Protein AF-A0A183SUT6-F1 (afdb_monomer_lite)

InterPro domains:
  IPR000477 Reverse transcriptase domain [PF00078] (2-104)
  IPR000477 Reverse transcriptase domain [PS50878] (1-109)
  IPR043128 Reverse transcriptase/Diguanylate cyclase domain [G3DSA:3.30.70.270] (2-106)
  IPR043502 DNA/RNA polymerase superfamily [SSF56672] (2-106)

Radius of gyration: 16.2 Å; chains: 1; bounding box: 36×35×52 Å

Secondary structure (DSSP, 8-state):
-EEE-SHHHHHHH-GGGGGTT----SS------TTSSTTTTHHHHHHHHHHHHHTTSTTEEEETTEEEE--SSHHHHHHHHHHHHHHHHHTT--EETTT---SPPP---

Organism: Schistocephalus solidus (NCBI:txid70667)

Structure (mmCIF, N/CA/C/O backbone):
data_AF-A0A183SUT6-F1
#
_entry.id   AF-A0A183SUT6-F1
#
loop_
_atom_site.group_PDB
_atom_site.id
_atom_site.type_symbol
_atom_site.label_atom_id
_atom_site.label_alt_id
_atom_site.label_comp_id
_atom_site.label_asym_id
_atom_site.label_entity_id
_atom_site.label_seq_id
_atom_site.pdbx_PDB_ins_code
_atom_site.Cartn_x
_atom_site.Cartn_y
_atom_site.Cartn_z
_atom_site.occupancy
_atom_site.B_iso_or_equiv
_atom_site.auth_seq_id
_atom_site.auth_comp_id
_atom_site.auth_asym_id
_atom_site.auth_atom_id
_atom_site.pdbx_PDB_model_num
ATOM 1 N N . MET A 1 1 ? 1.003 -4.028 7.107 1.00 85.62 1 MET A N 1
ATOM 2 C CA . MET A 1 1 ? 2.175 -3.871 6.239 1.00 85.62 1 MET A CA 1
ATOM 3 C C . MET A 1 1 ? 2.037 -4.882 5.126 1.00 85.62 1 MET A C 1
ATOM 5 O O . MET A 1 1 ? 1.832 -6.050 5.418 1.00 85.62 1 MET A O 1
ATOM 9 N N . ILE A 1 2 ? 2.033 -4.424 3.886 1.00 89.69 2 ILE A N 1
ATOM 10 C CA . ILE A 1 2 ? 1.885 -5.267 2.701 1.00 89.69 2 ILE A CA 1
ATOM 11 C C . ILE A 1 2 ? 3.231 -5.251 1.994 1.00 89.69 2 ILE A C 1
ATOM 13 O O . ILE A 1 2 ? 3.748 -4.170 1.735 1.00 89.69 2 ILE A O 1
ATOM 17 N N . ASP A 1 3 ? 3.775 -6.422 1.708 1.00 90.19 3 ASP A N 1
ATOM 18 C CA . ASP A 1 3 ? 5.017 -6.597 0.955 1.00 90.19 3 ASP A CA 1
ATOM 19 C C . ASP A 1 3 ? 4.663 -6.945 -0.494 1.00 90.19 3 ASP A C 1
ATOM 21 O O . ASP A 1 3 ? 3.810 -7.802 -0.747 1.00 90.19 3 ASP A O 1
ATOM 25 N N . ILE A 1 4 ? 5.259 -6.246 -1.455 1.00 85.44 4 ILE A N 1
ATOM 26 C CA . ILE A 1 4 ? 5.028 -6.456 -2.882 1.00 85.44 4 ILE A CA 1
ATOM 27 C C . ILE A 1 4 ? 6.080 -7.429 -3.426 1.00 85.44 4 ILE A C 1
ATOM 29 O O . ILE A 1 4 ? 7.278 -7.167 -3.404 1.00 85.44 4 ILE A O 1
ATOM 33 N N . SER A 1 5 ? 5.628 -8.550 -3.993 1.00 78.19 5 SER A N 1
ATOM 34 C CA . SER A 1 5 ? 6.510 -9.581 -4.554 1.00 78.19 5 SER A CA 1
ATOM 35 C C . SER A 1 5 ? 7.227 -9.091 -5.808 1.00 78.19 5 SER A C 1
ATOM 37 O O . SER A 1 5 ? 6.572 -8.899 -6.830 1.00 78.19 5 SER A O 1
ATOM 39 N N . GLU A 1 6 ? 8.557 -8.945 -5.735 1.00 64.25 6 GLU A N 1
ATOM 40 C CA . GLU A 1 6 ? 9.518 -8.807 -6.853 1.00 64.25 6 GLU A CA 1
ATOM 41 C C . GLU A 1 6 ? 9.039 -7.957 -8.055 1.00 64.25 6 GLU A C 1
ATOM 43 O O . GLU A 1 6 ? 9.415 -8.184 -9.208 1.00 64.25 6 GLU A O 1
ATOM 48 N N . ALA A 1 7 ? 8.198 -6.948 -7.813 1.00 55.34 7 ALA A N 1
ATOM 49 C CA . ALA A 1 7 ? 7.594 -6.150 -8.878 1.00 55.34 7 ALA A CA 1
ATOM 50 C C . ALA A 1 7 ? 8.635 -5.257 -9.566 1.00 55.34 7 ALA A C 1
ATOM 52 O O . ALA A 1 7 ? 8.568 -5.031 -10.773 1.00 55.34 7 ALA A O 1
ATOM 53 N N . TYR A 1 8 ? 9.642 -4.823 -8.806 1.00 54.88 8 TYR A N 1
ATOM 54 C CA . TYR A 1 8 ? 10.773 -4.038 -9.285 1.00 54.88 8 TYR A CA 1
ATOM 55 C C . TYR A 1 8 ? 11.578 -4.751 -10.384 1.00 54.88 8 TYR A C 1
ATOM 57 O O . TYR A 1 8 ? 11.910 -4.125 -11.387 1.00 54.88 8 TYR A O 1
ATOM 65 N N . LEU A 1 9 ? 11.849 -6.060 -10.253 1.00 53.81 9 LEU A N 1
ATOM 66 C CA . LEU A 1 9 ? 12.570 -6.815 -11.289 1.00 53.81 9 LEU A CA 1
ATOM 67 C C . LEU A 1 9 ? 11.744 -6.934 -12.574 1.00 53.81 9 LEU A C 1
ATOM 69 O O . LEU A 1 9 ? 12.275 -6.755 -13.665 1.00 53.81 9 LEU A O 1
ATOM 73 N N . ASN A 1 10 ? 10.439 -7.176 -12.449 1.00 49.41 10 ASN A N 1
ATOM 74 C CA . ASN A 1 10 ? 9.561 -7.339 -13.607 1.00 49.41 10 ASN A CA 1
ATOM 75 C C . ASN A 1 10 ? 9.322 -6.020 -14.365 1.00 49.41 10 ASN A C 1
ATOM 77 O O . ASN A 1 10 ? 9.283 -6.030 -15.592 1.00 49.41 10 ASN A O 1
ATOM 81 N N . LEU A 1 11 ? 9.216 -4.883 -13.664 1.00 53.72 11 LEU A N 1
ATOM 82 C CA . LEU A 1 11 ? 9.111 -3.552 -14.285 1.00 53.72 11 LEU A CA 1
ATOM 83 C C . LEU A 1 11 ? 10.395 -3.123 -15.009 1.00 53.72 11 LEU A C 1
ATOM 85 O O . LEU A 1 11 ? 10.324 -2.348 -15.957 1.00 53.72 11 LEU A O 1
ATOM 89 N N . LEU A 1 12 ? 1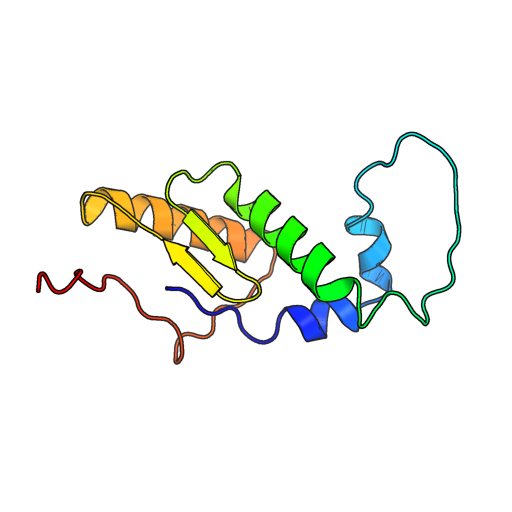1.558 -3.610 -14.567 1.00 48.44 12 LEU A N 1
ATOM 90 C CA . LEU A 1 12 ? 12.850 -3.284 -15.174 1.00 48.44 12 LEU A CA 1
ATOM 91 C C . LEU A 1 12 ? 13.220 -4.144 -16.373 1.00 48.44 12 LEU A C 1
ATOM 93 O O . LEU A 1 12 ? 13.944 -3.674 -17.245 1.00 48.44 12 LEU A O 1
ATOM 97 N N . ILE A 1 13 ? 12.763 -5.396 -16.396 1.00 48.28 13 ILE A N 1
ATOM 98 C CA . ILE A 1 13 ? 13.018 -6.320 -17.506 1.00 48.28 13 ILE A CA 1
ATOM 99 C C . ILE A 1 13 ? 12.114 -5.989 -18.701 1.00 48.28 13 ILE A C 1
ATOM 101 O O . ILE A 1 13 ? 12.502 -6.193 -19.849 1.00 48.28 13 ILE A O 1
ATOM 105 N N . ASP A 1 14 ? 10.924 -5.444 -18.448 1.00 48.31 14 ASP A N 1
ATOM 106 C CA . ASP A 1 14 ? 9.970 -5.062 -19.485 1.00 48.31 14 ASP A CA 1
ATOM 107 C C . ASP A 1 14 ? 10.291 -3.648 -20.016 1.00 48.31 14 ASP A C 1
ATOM 109 O O . ASP A 1 14 ? 9.546 -2.691 -19.798 1.00 48.31 14 ASP A O 1
ATOM 113 N N . GLU A 1 15 ? 11.432 -3.506 -20.710 1.00 48.41 15 GLU A N 1
ATOM 114 C CA . GLU A 1 15 ? 11.860 -2.259 -21.383 1.00 48.41 15 GLU A CA 1
ATOM 115 C C . GLU A 1 15 ? 10.753 -1.687 -22.295 1.00 48.41 15 GLU A C 1
ATOM 117 O O . GLU A 1 15 ? 10.650 -0.475 -22.475 1.00 48.41 15 GLU A O 1
ATOM 122 N N . ALA A 1 16 ? 9.850 -2.537 -22.794 1.00 47.06 16 ALA A N 1
ATOM 123 C CA . ALA A 1 16 ? 8.705 -2.145 -23.612 1.00 47.06 16 ALA A CA 1
ATOM 124 C C . ALA A 1 16 ? 7.607 -1.389 -22.835 1.00 47.06 16 ALA A C 1
ATOM 126 O O . ALA A 1 16 ? 6.866 -0.605 -23.428 1.00 47.06 16 ALA A O 1
ATOM 127 N N . LYS A 1 17 ? 7.497 -1.561 -21.509 1.00 46.84 17 LYS A N 1
ATOM 128 C CA . LYS A 1 17 ? 6.518 -0.832 -20.677 1.00 46.84 17 LYS A CA 1
ATOM 129 C C . LYS A 1 17 ? 6.984 0.562 -20.254 1.00 46.84 17 LYS A C 1
ATOM 131 O O . LYS A 1 17 ? 6.180 1.312 -19.695 1.00 46.84 17 LYS A O 1
ATOM 136 N N . GLN A 1 18 ? 8.227 0.953 -20.570 1.00 50.25 18 GLN A N 1
ATOM 137 C CA . GLN A 1 18 ? 8.707 2.326 -20.359 1.00 50.25 18 GLN A CA 1
ATOM 138 C C . GLN A 1 18 ? 7.823 3.368 -21.060 1.00 50.25 18 GLN A C 1
ATOM 140 O O . GLN A 1 18 ? 7.624 4.450 -20.509 1.00 50.25 18 GLN A O 1
ATOM 145 N N . GLU A 1 19 ? 7.231 3.044 -22.217 1.00 46.06 19 GLU A N 1
ATOM 146 C CA . GLU A 1 19 ? 6.336 3.967 -22.929 1.00 46.06 19 GLU A CA 1
ATOM 147 C C . GLU A 1 19 ? 5.073 4.301 -22.121 1.00 46.06 19 GLU A C 1
ATOM 149 O O . GLU A 1 19 ? 4.660 5.460 -22.087 1.00 46.06 19 GLU A O 1
ATOM 154 N N . MET A 1 20 ? 4.503 3.336 -21.392 1.00 43.12 20 MET A N 1
ATOM 155 C CA . MET A 1 20 ? 3.264 3.532 -20.627 1.00 43.12 20 MET A CA 1
ATOM 156 C C . MET A 1 20 ? 3.484 4.322 -19.325 1.00 43.12 20 MET A C 1
ATOM 158 O O . MET A 1 20 ? 2.565 4.970 -18.828 1.00 43.12 20 MET A O 1
ATOM 162 N N . LEU A 1 21 ? 4.717 4.325 -18.804 1.00 44.25 21 LEU A N 1
ATOM 163 C CA . LEU A 1 21 ? 5.143 5.125 -17.649 1.00 44.25 21 LEU A CA 1
ATOM 164 C C . LEU A 1 21 ? 5.687 6.508 -18.045 1.00 44.25 21 LEU A C 1
ATOM 166 O O . LEU A 1 21 ? 6.221 7.234 -17.201 1.00 44.25 21 LEU A O 1
ATOM 170 N N . THR A 1 22 ? 5.526 6.910 -19.310 1.00 40.75 22 THR A N 1
ATOM 171 C CA . THR A 1 22 ? 5.868 8.257 -19.781 1.00 40.75 22 THR A CA 1
ATOM 172 C C . THR A 1 22 ? 4.846 9.261 -19.250 1.00 40.75 22 THR A C 1
ATOM 174 O O . THR A 1 22 ? 3.934 9.709 -19.942 1.00 40.75 22 THR A O 1
ATOM 177 N N . ILE A 1 23 ? 4.994 9.640 -17.983 1.00 40.09 23 ILE A N 1
ATOM 178 C CA . ILE A 1 23 ? 4.287 10.780 -17.410 1.00 40.09 23 ILE A CA 1
ATOM 179 C C . ILE A 1 23 ? 4.792 12.023 -18.153 1.00 40.09 23 ILE A C 1
ATOM 181 O O . ILE A 1 23 ? 5.977 12.355 -18.092 1.00 40.09 23 ILE A O 1
ATOM 185 N N . ASN A 1 24 ? 3.883 12.670 -18.890 1.00 34.25 24 ASN A N 1
ATOM 186 C CA . ASN A 1 24 ? 4.069 13.896 -19.670 1.00 34.25 24 ASN A CA 1
ATOM 187 C C . ASN A 1 24 ? 5.087 14.869 -19.047 1.00 34.25 24 ASN A C 1
ATOM 189 O O . ASN A 1 24 ? 4.748 15.701 -18.204 1.00 34.25 24 ASN A O 1
ATOM 193 N N . LYS A 1 25 ? 6.335 14.847 -19.528 1.00 38.69 25 LYS A N 1
ATOM 194 C CA . LYS A 1 25 ? 7.226 15.999 -19.389 1.00 38.69 25 LYS A CA 1
ATOM 195 C C . LYS A 1 25 ? 6.918 16.963 -20.526 1.00 38.69 25 LYS A C 1
ATOM 197 O O . LYS A 1 25 ? 7.394 16.804 -21.647 1.00 38.69 25 LYS A O 1
ATOM 202 N N . HIS A 1 26 ? 6.146 18.005 -20.226 1.00 38.06 26 HIS A N 1
ATOM 203 C CA . HIS A 1 26 ? 6.081 19.201 -21.060 1.00 38.06 26 HIS A CA 1
ATOM 204 C C . HIS A 1 26 ? 7.444 19.907 -21.057 1.00 38.06 26 HIS A C 1
ATOM 206 O O . HIS A 1 26 ? 7.649 20.839 -20.283 1.00 38.06 26 HIS A O 1
ATOM 212 N N . ARG A 1 27 ? 8.377 19.428 -21.892 1.00 39.34 27 ARG A N 1
ATOM 213 C CA . ARG A 1 27 ? 9.449 20.164 -22.596 1.00 39.34 27 ARG A CA 1
ATOM 214 C C . ARG A 1 27 ? 10.577 19.210 -23.001 1.00 39.34 27 ARG A C 1
ATOM 216 O O . ARG A 1 27 ? 11.441 18.889 -22.195 1.00 39.34 27 ARG A O 1
ATOM 223 N N . GLY A 1 28 ? 10.600 18.889 -24.293 1.00 32.19 28 GLY A N 1
ATOM 224 C CA . GLY A 1 28 ? 11.796 18.453 -25.015 1.00 32.19 28 GLY A CA 1
ATOM 225 C C . GLY A 1 28 ? 11.996 16.942 -25.061 1.00 32.19 28 GLY A C 1
ATOM 226 O O . GLY A 1 28 ? 12.276 16.317 -24.043 1.00 32.19 28 GLY A O 1
ATOM 227 N N . LEU A 1 29 ? 11.894 16.375 -26.268 1.00 41.25 29 LEU A N 1
ATOM 228 C CA . LEU A 1 29 ? 12.338 15.016 -26.564 1.00 41.25 29 LEU A CA 1
ATOM 229 C C . LEU A 1 29 ? 13.816 14.871 -26.183 1.00 41.25 29 LEU A C 1
ATOM 231 O O . LEU A 1 29 ? 14.675 15.513 -26.783 1.00 41.25 29 LEU A O 1
ATOM 235 N N . PHE A 1 30 ? 14.109 13.995 -25.230 1.00 35.75 30 PHE A N 1
ATOM 236 C CA . PHE A 1 30 ? 15.459 13.503 -24.994 1.00 35.75 30 PHE A CA 1
ATOM 237 C C . PHE A 1 30 ? 15.418 11.977 -24.996 1.00 35.75 30 PHE A C 1
ATOM 239 O O . PHE A 1 30 ? 15.073 11.347 -23.999 1.00 35.75 30 PHE A O 1
ATOM 246 N N . ASN A 1 31 ? 15.772 11.395 -26.143 1.00 35.44 31 ASN A N 1
ATOM 247 C CA . ASN A 1 31 ? 16.072 9.974 -26.269 1.00 35.44 31 ASN A CA 1
ATOM 248 C C . ASN A 1 31 ? 17.377 9.691 -25.515 1.00 35.44 31 ASN A C 1
ATOM 250 O O . ASN A 1 31 ? 18.462 9.857 -26.070 1.00 35.44 31 ASN A O 1
ATOM 254 N N . TYR A 1 32 ? 17.275 9.278 -24.252 1.00 38.06 32 TYR A N 1
ATOM 255 C CA . TYR A 1 32 ? 18.387 8.670 -23.529 1.00 38.06 32 TYR A CA 1
ATOM 256 C C . TYR A 1 32 ? 18.240 7.148 -23.542 1.00 38.06 32 TYR A C 1
ATOM 258 O O . TYR A 1 32 ? 17.422 6.545 -22.856 1.00 38.06 32 TYR A O 1
ATOM 266 N N . THR A 1 33 ? 19.084 6.557 -24.374 1.00 36.19 33 THR A N 1
ATOM 267 C CA . THR A 1 33 ? 19.648 5.206 -24.353 1.00 36.19 33 THR A CA 1
ATOM 268 C C . THR A 1 33 ? 19.797 4.594 -22.943 1.00 36.19 33 THR A C 1
ATOM 270 O O . THR A 1 33 ? 20.840 4.694 -22.306 1.00 36.19 33 THR A O 1
ATOM 273 N N . HIS A 1 34 ? 18.720 3.978 -22.454 1.00 42.06 34 HIS A N 1
ATOM 274 C CA . HIS A 1 34 ? 18.541 2.641 -21.849 1.00 42.06 34 HIS A CA 1
ATOM 275 C C . HIS A 1 34 ? 19.586 2.010 -20.894 1.00 42.06 34 HIS A C 1
ATOM 277 O O . HIS A 1 34 ? 19.183 1.226 -20.045 1.00 42.06 34 HIS A O 1
ATOM 283 N N . LEU A 1 35 ? 20.887 2.324 -20.907 1.00 34.09 35 LEU A N 1
ATOM 284 C CA . LEU A 1 35 ? 21.870 1.457 -20.223 1.00 34.09 35 LEU A CA 1
ATOM 285 C C . LEU A 1 35 ? 22.314 1.902 -18.814 1.00 34.09 35 LEU A C 1
ATOM 287 O O . LEU A 1 35 ? 22.888 1.103 -18.085 1.00 34.09 35 LEU A O 1
ATOM 291 N N . ASN A 1 36 ? 22.037 3.137 -18.375 1.00 37.50 36 ASN A N 1
ATOM 292 C CA . ASN A 1 36 ? 22.500 3.628 -17.057 1.00 37.50 36 ASN A CA 1
ATOM 293 C C . ASN A 1 36 ? 21.404 4.194 -16.137 1.00 37.50 36 ASN A C 1
ATOM 295 O O . ASN A 1 36 ? 21.692 4.543 -14.989 1.00 37.50 36 ASN A O 1
ATOM 299 N N . LEU A 1 37 ? 20.148 4.264 -16.595 1.00 46.84 37 LEU A N 1
ATOM 300 C CA . LEU A 1 37 ? 19.025 4.666 -15.741 1.00 46.84 37 LEU A CA 1
ATOM 301 C C . LEU A 1 37 ? 18.480 3.496 -14.901 1.00 46.84 37 LEU A C 1
ATOM 303 O O . LEU A 1 37 ? 18.055 3.722 -13.768 1.00 46.84 37 LEU A O 1
ATOM 307 N N . CYS A 1 38 ? 18.559 2.252 -15.380 1.00 51.69 38 CYS A N 1
ATOM 308 C CA . CYS A 1 38 ? 17.815 1.131 -14.790 1.00 51.69 38 CYS A CA 1
ATOM 309 C C . CYS A 1 38 ? 18.235 0.696 -13.377 1.00 51.69 38 CYS A C 1
ATOM 311 O O . CYS A 1 38 ?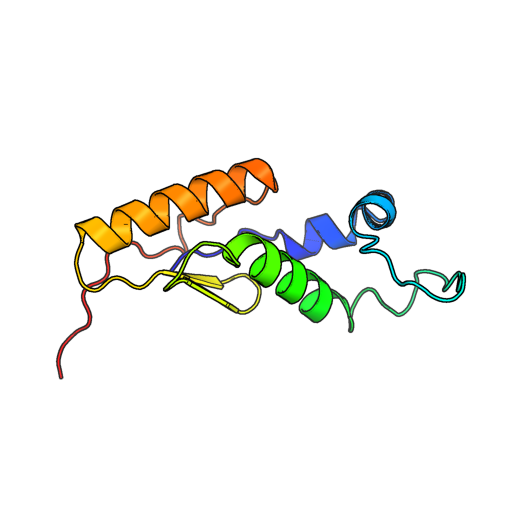 17.426 0.099 -12.690 1.00 51.69 38 CYS A O 1
ATOM 313 N N . VAL A 1 39 ? 19.439 0.998 -12.878 1.00 54.78 39 VAL A N 1
ATOM 314 C CA . VAL A 1 39 ? 19.805 0.583 -11.501 1.00 54.78 39 VAL A CA 1
ATOM 315 C C . VAL A 1 39 ? 19.626 1.714 -10.491 1.00 54.78 39 VAL A C 1
ATOM 317 O O . VAL A 1 39 ? 19.137 1.496 -9.388 1.00 54.78 39 VAL A O 1
ATOM 320 N N . LYS A 1 40 ? 20.001 2.946 -10.858 1.00 55.66 40 LYS A N 1
ATOM 321 C CA . LYS A 1 40 ? 19.957 4.089 -9.930 1.00 55.66 40 LYS A CA 1
ATOM 322 C C . LYS A 1 40 ? 18.606 4.794 -9.895 1.00 55.66 40 LYS A C 1
ATOM 324 O O . LYS A 1 40 ? 18.250 5.338 -8.858 1.00 55.66 40 LYS A O 1
ATOM 329 N N . THR A 1 41 ? 17.873 4.823 -11.009 1.00 61.56 41 THR A N 1
ATOM 330 C CA . THR A 1 41 ? 16.594 5.558 -11.088 1.00 61.56 41 THR A CA 1
ATOM 331 C C . THR A 1 41 ? 15.382 4.672 -10.854 1.00 61.56 41 THR A C 1
ATOM 333 O O . THR A 1 41 ? 14.308 5.175 -10.541 1.00 61.56 41 THR A O 1
ATOM 336 N N . ALA A 1 42 ? 15.554 3.357 -10.934 1.00 70.31 42 ALA A N 1
ATOM 337 C CA . ALA A 1 42 ? 14.461 2.418 -10.781 1.00 70.31 42 ALA A CA 1
ATOM 338 C C . ALA A 1 42 ? 13.780 2.461 -9.403 1.00 70.31 42 ALA A C 1
ATOM 340 O O . ALA A 1 42 ? 12.551 2.445 -9.384 1.00 70.31 42 ALA A O 1
ATOM 341 N N . PRO A 1 43 ? 14.494 2.611 -8.264 1.00 74.31 43 PRO A N 1
ATOM 342 C CA . PRO A 1 43 ? 13.830 2.782 -6.972 1.00 74.31 43 PRO A CA 1
ATOM 343 C C . PRO A 1 43 ? 12.980 4.055 -6.925 1.00 74.31 43 PRO A C 1
ATOM 345 O O . PRO A 1 43 ? 11.873 4.041 -6.402 1.00 74.31 43 PRO A O 1
ATOM 348 N N . SER A 1 44 ? 13.458 5.150 -7.524 1.00 77.62 44 SER A N 1
ATOM 349 C CA . SER A 1 44 ? 12.718 6.416 -7.588 1.00 77.62 44 SER A CA 1
ATOM 350 C C . SER A 1 44 ? 11.477 6.329 -8.476 1.00 77.62 44 SER A C 1
ATOM 352 O O . SER A 1 44 ? 10.432 6.856 -8.107 1.00 77.62 44 SER A O 1
ATOM 354 N N . ILE A 1 45 ? 11.575 5.659 -9.628 1.00 76.75 45 ILE A N 1
ATOM 355 C CA . ILE A 1 45 ? 10.438 5.448 -10.537 1.00 76.75 45 ILE A CA 1
ATOM 356 C C . ILE A 1 45 ? 9.396 4.548 -9.871 1.00 76.75 45 ILE A C 1
ATOM 358 O O . ILE A 1 45 ? 8.205 4.848 -9.915 1.00 76.75 45 ILE A O 1
ATOM 362 N N . PHE A 1 46 ? 9.840 3.476 -9.214 1.00 77.62 46 PHE A N 1
ATOM 363 C CA . PHE A 1 46 ? 8.950 2.583 -8.485 1.00 77.62 46 PHE A CA 1
ATOM 364 C C . PHE A 1 46 ? 8.277 3.299 -7.311 1.00 77.62 46 PHE A C 1
ATOM 366 O O . PHE A 1 46 ? 7.064 3.214 -7.167 1.00 77.62 46 PHE A O 1
ATOM 373 N N . GLN A 1 47 ? 9.020 4.096 -6.539 1.00 85.12 47 GLN A N 1
ATOM 374 C CA . GLN A 1 47 ? 8.436 4.920 -5.482 1.00 85.12 47 GLN A CA 1
ATOM 375 C C . GLN A 1 47 ? 7.380 5.883 -6.039 1.00 85.12 47 GLN A C 1
ATOM 377 O O . GLN A 1 47 ? 6.293 5.975 -5.483 1.00 85.12 47 GLN A O 1
ATOM 382 N N . GLN A 1 48 ? 7.645 6.538 -7.173 1.00 84.31 48 GLN A N 1
ATOM 383 C CA . GLN A 1 48 ? 6.669 7.424 -7.810 1.00 84.31 48 GLN A CA 1
ATOM 384 C C . GLN A 1 48 ? 5.410 6.672 -8.270 1.00 84.31 48 GLN A C 1
ATOM 386 O O . GLN A 1 48 ? 4.303 7.199 -8.145 1.00 84.31 48 GLN A O 1
ATOM 391 N N . LEU A 1 49 ? 5.556 5.447 -8.785 1.00 83.69 49 LEU A N 1
ATOM 392 C CA . LEU A 1 49 ? 4.428 4.581 -9.129 1.00 83.69 49 LEU A CA 1
ATOM 393 C C . LEU A 1 49 ? 3.586 4.260 -7.887 1.00 83.69 49 LEU A C 1
ATOM 395 O O . LEU A 1 49 ? 2.366 4.404 -7.925 1.00 83.69 49 LEU A O 1
ATOM 399 N N . MET A 1 50 ? 4.236 3.883 -6.786 1.00 87.44 50 MET A N 1
ATOM 400 C CA . MET A 1 50 ? 3.576 3.551 -5.524 1.00 87.44 50 MET A CA 1
ATOM 401 C C . MET A 1 50 ? 2.885 4.773 -4.903 1.00 87.44 50 MET A C 1
ATOM 403 O O . MET A 1 50 ? 1.733 4.681 -4.488 1.00 87.44 50 MET A O 1
ATOM 407 N N . ASP A 1 51 ? 3.531 5.940 -4.922 1.00 88.88 51 ASP A N 1
ATOM 408 C CA . ASP A 1 51 ? 2.945 7.203 -4.461 1.00 88.88 51 ASP A CA 1
ATOM 409 C C . ASP A 1 51 ? 1.719 7.584 -5.304 1.00 88.88 51 ASP A C 1
ATOM 411 O O . ASP A 1 51 ? 0.686 7.996 -4.770 1.00 88.88 51 ASP A O 1
ATOM 415 N N . THR A 1 52 ? 1.800 7.396 -6.626 1.00 87.56 52 THR A N 1
ATOM 416 C CA . THR A 1 52 ? 0.678 7.635 -7.549 1.00 87.56 52 THR A CA 1
ATOM 417 C C . THR A 1 52 ? -0.483 6.695 -7.235 1.00 87.56 52 THR A C 1
ATOM 419 O O . THR A 1 52 ? -1.622 7.139 -7.096 1.00 87.56 52 THR A O 1
ATOM 422 N N . MET A 1 53 ? -0.185 5.409 -7.052 1.00 89.38 53 MET A N 1
ATOM 423 C CA . MET A 1 53 ? -1.157 4.375 -6.713 1.00 89.38 53 MET A CA 1
ATOM 424 C C . MET A 1 53 ? -1.862 4.670 -5.378 1.00 89.38 53 MET A C 1
ATOM 426 O O . MET A 1 53 ? -3.064 4.462 -5.250 1.00 89.38 53 MET A O 1
ATOM 430 N N . LEU A 1 54 ? -1.156 5.235 -4.396 1.00 92.88 54 LEU A N 1
ATOM 431 C CA . LEU A 1 54 ? -1.703 5.536 -3.069 1.00 92.88 54 LEU A CA 1
ATOM 432 C C . LEU A 1 54 ? -2.291 6.948 -2.920 1.00 92.88 54 LEU A C 1
ATOM 434 O O . LEU A 1 54 ? -2.878 7.254 -1.882 1.00 92.88 54 LEU A O 1
ATOM 438 N N . THR A 1 55 ? -2.190 7.809 -3.939 1.00 90.56 55 THR A N 1
ATOM 439 C CA . THR A 1 55 ? -2.528 9.247 -3.849 1.00 90.56 55 THR A CA 1
ATOM 440 C C . THR A 1 55 ? -3.944 9.517 -3.312 1.00 90.56 55 THR A C 1
ATOM 442 O O . THR A 1 55 ? -4.155 10.486 -2.584 1.00 90.56 55 THR A O 1
ATOM 445 N N . ASN A 1 56 ? -4.917 8.650 -3.612 1.00 90.69 56 ASN A N 1
ATOM 446 C CA . ASN A 1 56 ? -6.320 8.825 -3.210 1.00 90.69 56 ASN A CA 1
ATOM 447 C C . ASN A 1 56 ? -6.736 7.987 -1.987 1.00 90.69 56 ASN A C 1
ATOM 449 O O . ASN A 1 56 ? -7.929 7.883 -1.676 1.00 90.69 56 ASN A O 1
ATOM 453 N N . ILE A 1 57 ? -5.775 7.390 -1.277 1.00 93.62 57 ILE A N 1
ATOM 454 C CA . ILE A 1 57 ? -6.020 6.563 -0.096 1.00 93.62 57 ILE A CA 1
ATOM 455 C C . ILE A 1 57 ? -5.327 7.229 1.105 1.00 93.62 57 ILE A C 1
ATOM 457 O O . ILE A 1 57 ? -4.149 7.009 1.362 1.00 93.62 57 ILE A O 1
ATOM 461 N N . PRO A 1 58 ? -6.018 8.089 1.877 1.00 92.12 58 PRO A N 1
ATOM 462 C CA . PRO A 1 58 ? -5.393 8.718 3.037 1.00 92.12 58 PRO A CA 1
ATOM 463 C C . PRO A 1 58 ? -4.982 7.654 4.058 1.00 92.12 58 PRO A C 1
ATOM 465 O O . PRO A 1 58 ? -5.670 6.650 4.208 1.00 92.12 58 PRO A O 1
ATOM 468 N N . GLY A 1 59 ? -3.900 7.887 4.804 1.00 92.44 59 GLY A N 1
ATOM 469 C CA . GLY A 1 59 ? -3.426 6.939 5.820 1.00 92.44 59 GLY A CA 1
ATOM 470 C C . GLY A 1 59 ? -2.670 5.732 5.260 1.00 92.44 59 GLY A C 1
ATOM 471 O O . GLY A 1 59 ? -2.464 4.768 5.997 1.00 92.44 59 GLY A O 1
ATOM 472 N N . THR A 1 60 ? -2.246 5.788 3.996 1.00 94.50 60 THR A N 1
ATOM 473 C CA . THR A 1 60 ? -1.302 4.834 3.409 1.00 94.50 60 THR A CA 1
ATOM 474 C C . THR A 1 60 ? 0.009 5.512 3.049 1.00 94.50 60 THR A C 1
ATOM 476 O O . THR A 1 60 ? 0.013 6.662 2.615 1.00 94.50 60 THR A O 1
ATOM 479 N N . VAL A 1 61 ? 1.114 4.797 3.221 1.00 91.69 61 VAL A N 1
ATOM 480 C CA . VAL A 1 61 ? 2.456 5.229 2.818 1.00 91.69 61 VAL A CA 1
ATOM 481 C C . VAL A 1 61 ? 3.144 4.040 2.169 1.00 91.69 61 VAL A C 1
ATOM 483 O O . VAL A 1 61 ? 3.044 2.934 2.694 1.00 91.69 61 VAL A O 1
ATOM 486 N N . ALA A 1 62 ? 3.842 4.265 1.060 1.00 90.75 62 ALA A N 1
ATOM 487 C CA . ALA A 1 62 ? 4.730 3.271 0.476 1.00 90.75 62 ALA A CA 1
ATOM 488 C C . ALA A 1 62 ? 6.190 3.646 0.722 1.00 90.75 62 ALA A C 1
ATOM 490 O O . ALA A 1 62 ? 6.557 4.819 0.637 1.00 90.75 62 ALA A O 1
ATOM 491 N N . TYR A 1 63 ? 7.019 2.643 0.975 1.00 87.12 63 TYR A N 1
ATOM 492 C CA . TYR A 1 63 ? 8.465 2.740 0.900 1.00 87.12 63 TYR A CA 1
ATOM 493 C C . TYR A 1 63 ? 8.966 1.565 0.071 1.00 87.12 63 TYR A C 1
ATOM 495 O O . TYR A 1 63 ? 8.942 0.430 0.536 1.00 87.12 63 TYR A O 1
ATOM 503 N N . LEU A 1 64 ? 9.382 1.844 -1.165 1.00 83.56 64 LEU A N 1
ATOM 504 C CA . LEU A 1 64 ? 9.739 0.812 -2.138 1.00 83.56 64 LEU A CA 1
ATOM 505 C C . LEU A 1 64 ? 8.627 -0.251 -2.251 1.00 83.56 64 LEU A C 1
ATOM 507 O O . LEU A 1 64 ? 7.517 0.067 -2.671 1.00 83.56 64 LEU A O 1
ATOM 511 N N . ASP A 1 65 ? 8.933 -1.499 -1.910 1.00 83.81 65 ASP A N 1
ATOM 512 C CA . ASP A 1 65 ? 8.077 -2.682 -1.955 1.00 83.81 65 ASP A CA 1
ATOM 513 C C . ASP A 1 65 ? 7.160 -2.845 -0.736 1.00 83.81 65 ASP A C 1
ATOM 515 O O . ASP A 1 65 ? 6.311 -3.734 -0.733 1.00 83.81 65 ASP A O 1
ATOM 519 N N . GLU A 1 66 ? 7.252 -1.973 0.266 1.00 88.50 66 GLU A N 1
ATOM 520 C CA . GLU A 1 66 ? 6.415 -2.041 1.460 1.00 88.50 66 GLU A CA 1
ATOM 521 C C . GLU A 1 66 ? 5.319 -0.971 1.455 1.00 88.50 66 GLU A C 1
ATOM 523 O O . GLU A 1 66 ? 5.583 0.227 1.346 1.00 88.50 66 GLU A O 1
ATOM 528 N N . ILE A 1 67 ? 4.067 -1.387 1.658 1.00 92.06 67 ILE A N 1
ATOM 529 C CA . ILE A 1 67 ? 2.930 -0.493 1.897 1.00 92.06 67 ILE A CA 1
ATOM 530 C C . ILE A 1 67 ? 2.504 -0.582 3.359 1.00 92.06 67 ILE A C 1
ATOM 532 O O . ILE A 1 67 ? 2.062 -1.621 3.868 1.00 92.06 67 ILE A O 1
ATOM 536 N N . LEU A 1 68 ? 2.548 0.553 4.041 1.00 93.12 68 LEU A N 1
ATOM 537 C CA . LEU A 1 68 ? 1.968 0.728 5.357 1.00 93.12 68 LEU A CA 1
ATOM 538 C C . LEU A 1 68 ? 0.550 1.287 5.228 1.00 93.12 68 LEU A C 1
ATOM 540 O O . LEU A 1 68 ? 0.347 2.376 4.700 1.00 93.12 68 LEU A O 1
ATOM 544 N N . VAL A 1 69 ? -0.424 0.563 5.779 1.00 94.00 69 VAL A N 1
ATOM 545 C CA . VAL A 1 69 ? -1.817 1.008 5.903 1.00 94.00 69 VAL A CA 1
ATOM 546 C C . VAL A 1 69 ? -2.110 1.259 7.376 1.00 94.00 69 VAL A C 1
ATOM 548 O O . VAL A 1 69 ? -1.971 0.360 8.205 1.00 94.00 69 VAL A O 1
ATOM 551 N N . VAL A 1 70 ? -2.517 2.481 7.707 1.00 91.81 70 VAL A N 1
ATOM 552 C CA . VAL A 1 70 ? -2.864 2.896 9.070 1.00 91.81 70 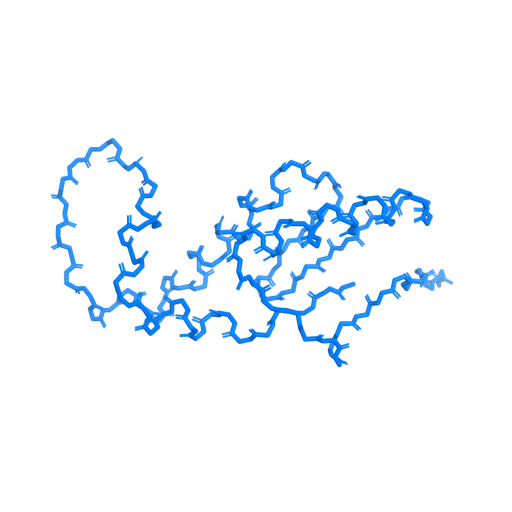VAL A CA 1
ATOM 553 C C . VAL A 1 70 ? -4.334 3.286 9.106 1.00 91.81 70 VAL A C 1
ATOM 555 O O . VAL A 1 70 ? -4.843 3.895 8.172 1.00 91.81 70 VAL A O 1
ATOM 558 N N . GLY A 1 71 ? -5.027 2.976 10.198 1.00 89.88 71 GLY A N 1
ATOM 559 C CA . GLY A 1 71 ? -6.393 3.419 10.481 1.00 89.88 71 GLY A CA 1
ATOM 560 C C . GLY A 1 71 ? -6.554 3.700 11.971 1.00 89.88 71 GLY A C 1
ATOM 561 O O . GLY A 1 71 ? -5.809 3.156 12.783 1.00 89.88 71 GLY A O 1
ATOM 562 N N . ARG A 1 72 ? -7.504 4.565 12.343 1.00 90.06 72 ARG A N 1
ATOM 563 C CA . ARG A 1 72 ? -7.861 4.819 13.751 1.00 90.06 72 ARG A CA 1
ATOM 564 C C . ARG A 1 72 ? -8.779 3.732 14.304 1.00 90.06 72 ARG A C 1
ATOM 566 O O . ARG A 1 72 ? -8.847 3.545 15.513 1.00 90.06 72 ARG A O 1
ATOM 573 N N . THR A 1 73 ? -9.491 3.038 13.419 1.00 90.62 73 THR A N 1
ATOM 574 C CA . THR A 1 73 ? -10.356 1.899 13.736 1.00 90.62 73 THR A CA 1
ATOM 575 C C . THR A 1 73 ? -10.077 0.748 12.778 1.00 90.62 73 THR A C 1
ATOM 577 O O . THR A 1 73 ? -9.660 0.983 11.641 1.00 90.62 73 THR A O 1
ATOM 580 N N . ASP A 1 74 ? -10.375 -0.480 13.202 1.00 89.69 74 ASP A N 1
ATOM 581 C CA . ASP A 1 74 ? -10.253 -1.671 12.351 1.00 89.69 74 ASP A CA 1
ATOM 582 C C . ASP A 1 74 ? -11.094 -1.521 11.074 1.00 89.69 74 ASP A C 1
ATOM 584 O O . ASP A 1 74 ? -10.637 -1.848 9.985 1.00 89.69 74 ASP A O 1
ATOM 588 N N . LYS A 1 75 ? -12.289 -0.922 11.176 1.00 92.00 75 LYS A N 1
ATOM 589 C CA . LYS A 1 75 ? -13.159 -0.647 10.023 1.00 92.00 75 LYS A CA 1
ATOM 590 C C . LYS A 1 75 ? -12.513 0.307 9.015 1.00 92.00 75 LYS A C 1
ATOM 592 O O . LYS A 1 75 ? -12.548 0.042 7.820 1.00 92.00 75 LYS A O 1
ATOM 597 N N . GLU A 1 76 ? -11.935 1.411 9.484 1.00 93.06 76 GLU A N 1
ATOM 598 C CA . GLU A 1 76 ? -11.239 2.374 8.618 1.00 93.06 76 GLU A CA 1
ATOM 599 C C . GLU A 1 76 ? -10.003 1.742 7.967 1.00 93.06 76 GLU A C 1
ATOM 601 O O . GLU A 1 76 ? -9.742 1.965 6.787 1.00 93.06 76 GLU A O 1
ATOM 606 N N . MET A 1 77 ? -9.257 0.932 8.722 1.00 92.19 77 MET A N 1
ATOM 607 C CA . MET A 1 77 ? -8.096 0.211 8.205 1.00 92.19 77 MET A CA 1
ATOM 608 C C . MET A 1 77 ? -8.497 -0.796 7.123 1.00 92.19 77 MET A C 1
ATOM 610 O O . MET A 1 77 ? -7.859 -0.819 6.076 1.00 92.19 77 MET A O 1
ATOM 614 N N . LEU A 1 78 ? -9.565 -1.571 7.338 1.00 92.31 78 LEU A N 1
ATOM 615 C CA . LEU A 1 78 ? -10.093 -2.520 6.354 1.00 92.31 78 LEU A CA 1
ATOM 616 C C . LEU A 1 78 ? -10.556 -1.812 5.077 1.00 92.31 78 LEU A C 1
ATOM 618 O O . LEU A 1 78 ? -10.145 -2.194 3.993 1.00 92.31 78 LEU A O 1
ATOM 622 N N . GLN A 1 79 ? -11.297 -0.707 5.196 1.00 94.88 79 GLN A N 1
ATOM 623 C CA . GLN A 1 79 ? -11.727 0.076 4.029 1.00 94.88 79 GLN A CA 1
ATOM 624 C C . GLN A 1 79 ? -10.556 0.626 3.205 1.00 94.88 79 GLN A C 1
ATOM 626 O O . GLN A 1 79 ? -10.661 0.772 1.990 1.00 94.88 79 GLN A O 1
ATOM 631 N N . ARG A 1 80 ? -9.447 0.989 3.858 1.00 95.06 80 ARG A N 1
ATOM 632 C CA . ARG A 1 80 ? -8.223 1.418 3.165 1.00 95.06 80 ARG A CA 1
ATOM 633 C C . ARG A 1 80 ? -7.509 0.240 2.531 1.00 95.06 80 ARG A C 1
ATOM 635 O O . ARG A 1 80 ? -7.045 0.369 1.407 1.00 95.06 80 ARG A O 1
ATOM 642 N N . LEU A 1 81 ? -7.434 -0.878 3.247 1.00 93.88 81 LEU A N 1
ATOM 643 C CA . LEU A 1 81 ? -6.841 -2.108 2.750 1.00 93.88 81 LEU A CA 1
ATOM 644 C C . LEU A 1 81 ? -7.541 -2.561 1.469 1.00 93.88 81 LEU A C 1
ATOM 646 O O . LEU A 1 81 ? -6.852 -2.803 0.489 1.00 93.88 81 LEU A O 1
ATOM 650 N N . ASP A 1 82 ? -8.875 -2.574 1.446 1.00 94.50 82 ASP A N 1
ATOM 651 C CA . ASP A 1 82 ? -9.666 -2.947 0.268 1.00 94.50 82 ASP A CA 1
ATOM 652 C C . ASP A 1 82 ? -9.308 -2.080 -0.948 1.00 94.50 82 ASP A C 1
ATOM 654 O O . ASP A 1 82 ? -8.975 -2.606 -2.005 1.00 94.50 82 ASP A O 1
ATOM 658 N N . LYS A 1 83 ? -9.244 -0.753 -0.776 1.00 95.62 83 LYS A N 1
ATOM 659 C CA . LYS A 1 83 ? -8.830 0.171 -1.848 1.00 95.62 83 LYS A CA 1
ATOM 660 C C . LYS A 1 83 ? -7.394 -0.056 -2.318 1.00 95.62 83 LYS A C 1
ATOM 662 O O . LYS A 1 83 ? -7.100 0.082 -3.499 1.00 95.62 83 LYS A O 1
ATOM 667 N N . VAL A 1 84 ? -6.482 -0.374 -1.396 1.00 93.94 84 VAL A N 1
ATOM 668 C CA . VAL A 1 84 ? -5.099 -0.712 -1.761 1.00 93.94 84 VAL A CA 1
ATOM 669 C C . VAL A 1 84 ? -5.079 -2.005 -2.572 1.00 93.94 84 VAL A C 1
ATOM 671 O O . VAL A 1 84 ? -4.369 -2.065 -3.567 1.00 93.94 84 VAL A O 1
ATOM 674 N N . MET A 1 85 ? -5.872 -3.014 -2.201 1.00 91.94 85 MET A N 1
ATOM 675 C CA . MET A 1 85 ? -5.976 -4.262 -2.963 1.00 91.94 85 MET A CA 1
ATOM 676 C C . MET A 1 85 ? -6.531 -4.031 -4.371 1.00 91.94 85 MET A C 1
ATOM 678 O O . MET A 1 85 ? -5.967 -4.559 -5.326 1.00 91.94 85 MET A O 1
ATOM 682 N N . GLU A 1 86 ? -7.589 -3.228 -4.506 1.00 93.31 86 GLU A N 1
ATOM 683 C CA . GLU A 1 86 ? -8.157 -2.830 -5.803 1.00 93.31 86 GLU A CA 1
ATOM 684 C C . GLU A 1 86 ? -7.087 -2.185 -6.690 1.00 93.31 86 GLU A C 1
ATOM 686 O O . GLU A 1 86 ? -6.828 -2.648 -7.800 1.00 93.31 86 GLU A O 1
ATOM 691 N N . ASN A 1 87 ? -6.369 -1.196 -6.155 1.00 90.38 87 ASN A N 1
ATOM 692 C CA . ASN A 1 87 ? -5.308 -0.532 -6.897 1.00 90.38 87 ASN A CA 1
ATOM 693 C C . ASN A 1 87 ? -4.1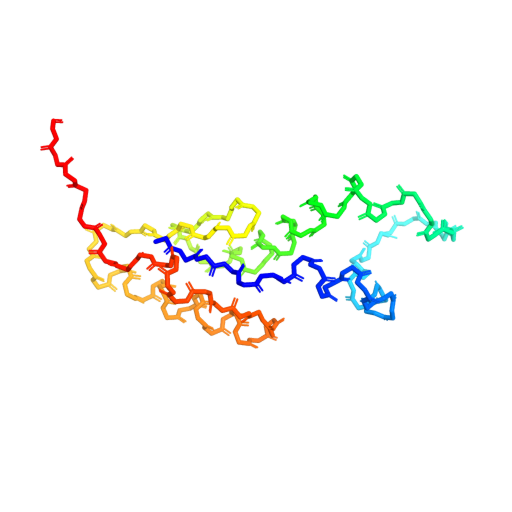45 -1.481 -7.240 1.00 90.38 87 ASN A C 1
ATOM 695 O O . ASN A 1 87 ? -3.594 -1.411 -8.333 1.00 90.38 87 ASN A O 1
ATOM 699 N N . LEU A 1 88 ? -3.754 -2.394 -6.350 1.00 88.19 88 LEU A N 1
ATOM 700 C CA . LEU A 1 88 ? -2.710 -3.377 -6.660 1.00 88.19 88 LEU A CA 1
ATOM 701 C C . LEU A 1 88 ? -3.112 -4.281 -7.832 1.00 88.19 88 LEU A C 1
ATOM 703 O O . LEU A 1 88 ? -2.275 -4.564 -8.690 1.00 88.19 88 LEU A O 1
ATOM 707 N N . ILE A 1 89 ? -4.384 -4.683 -7.903 1.00 86.06 89 ILE A N 1
ATOM 708 C CA . ILE A 1 89 ? -4.929 -5.467 -9.017 1.00 86.06 89 ILE A CA 1
ATOM 709 C C . ILE A 1 89 ? -4.897 -4.654 -10.317 1.00 86.06 89 ILE A C 1
ATOM 711 O O . ILE A 1 89 ? -4.395 -5.159 -11.323 1.00 86.06 89 ILE A O 1
ATOM 715 N N . ASP A 1 90 ? -5.352 -3.399 -10.290 1.00 85.56 90 ASP A N 1
ATOM 716 C CA . ASP A 1 90 ? -5.390 -2.517 -11.467 1.00 85.56 90 ASP A CA 1
ATOM 717 C C . ASP A 1 90 ? -3.995 -2.254 -12.052 1.00 85.56 90 ASP A C 1
ATOM 719 O O . ASP A 1 90 ? -3.811 -2.209 -13.270 1.00 85.56 90 ASP A O 1
ATOM 723 N N . TYR A 1 91 ? -2.990 -2.127 -11.184 1.00 80.50 91 TYR A N 1
ATOM 724 C CA . TYR A 1 91 ? -1.592 -1.931 -11.572 1.00 80.50 91 TYR A CA 1
ATOM 725 C C . TYR A 1 91 ? -0.852 -3.249 -11.866 1.00 80.50 91 TYR A C 1
ATOM 727 O O . TYR A 1 91 ? 0.317 -3.225 -12.259 1.00 80.50 91 TYR A O 1
ATOM 735 N N . GLY A 1 92 ? -1.500 -4.406 -11.687 1.00 82.19 92 GLY A N 1
ATOM 736 C CA . GLY A 1 92 ? -0.907 -5.725 -11.922 1.00 82.19 92 GLY A CA 1
ATOM 737 C C . GLY A 1 92 ? 0.207 -6.102 -10.937 1.00 82.19 92 GLY A C 1
ATOM 738 O O . GLY A 1 92 ? 1.073 -6.918 -11.264 1.00 82.19 92 GLY A O 1
ATOM 739 N N . LEU A 1 93 ? 0.208 -5.508 -9.742 1.00 84.62 93 LEU A N 1
ATOM 740 C CA . LEU A 1 93 ? 1.185 -5.757 -8.686 1.00 84.62 93 LEU A CA 1
ATOM 741 C C . LEU A 1 93 ? 0.758 -6.954 -7.828 1.00 84.62 93 LEU A C 1
ATOM 743 O O . LEU A 1 93 ? -0.415 -7.138 -7.510 1.00 84.62 93 LEU A O 1
ATOM 747 N N . LYS A 1 94 ? 1.729 -7.784 -7.435 1.00 85.19 94 LYS A N 1
ATOM 748 C CA . LYS A 1 94 ? 1.490 -8.996 -6.641 1.00 85.19 94 LYS A CA 1
ATOM 749 C C . LYS A 1 94 ? 1.960 -8.815 -5.209 1.00 85.19 94 LYS A C 1
ATOM 751 O O . LYS A 1 94 ? 2.998 -8.212 -4.965 1.00 85.19 94 LYS A O 1
ATOM 756 N N . ILE A 1 95 ? 1.223 -9.400 -4.274 1.00 89.19 95 ILE A N 1
ATOM 757 C CA . ILE A 1 95 ? 1.521 -9.334 -2.843 1.00 89.19 95 ILE A CA 1
ATOM 758 C C . ILE A 1 95 ? 2.278 -10.583 -2.420 1.00 89.19 95 ILE A C 1
ATOM 760 O O . ILE A 1 95 ? 1.898 -11.699 -2.775 1.00 89.19 95 ILE A O 1
ATOM 764 N N . ASN A 1 96 ? 3.313 -10.391 -1.610 1.00 88.19 96 ASN A N 1
ATOM 765 C CA . ASN A 1 96 ? 3.959 -11.460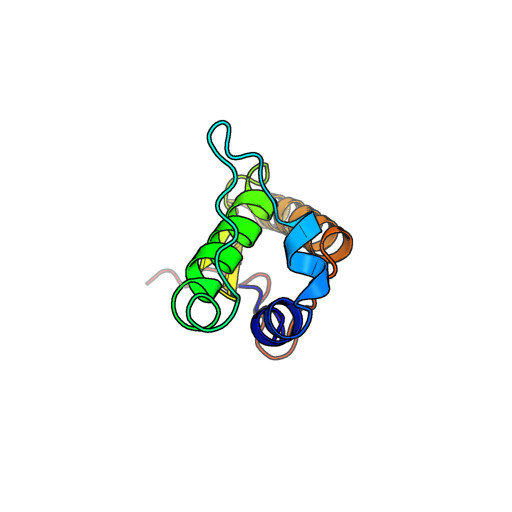 -0.876 1.00 88.19 96 ASN A CA 1
ATOM 766 C C . ASN A 1 96 ? 3.191 -11.715 0.424 1.00 88.19 96 ASN A C 1
ATOM 768 O O . ASN A 1 96 ? 3.392 -11.028 1.427 1.00 88.19 96 ASN A O 1
ATOM 772 N N . LEU A 1 97 ? 2.282 -12.690 0.412 1.00 86.56 97 LEU A N 1
ATOM 773 C CA . LEU A 1 97 ? 1.464 -13.002 1.587 1.00 86.56 97 LEU A CA 1
ATOM 774 C C . LEU A 1 97 ? 2.293 -13.505 2.776 1.00 86.56 97 LEU A C 1
ATOM 776 O O . LEU A 1 97 ? 1.901 -13.261 3.910 1.00 86.56 97 LEU A O 1
ATOM 780 N N . GLU A 1 98 ? 3.429 -14.164 2.534 1.00 87.62 98 GLU A N 1
ATOM 781 C CA . GLU A 1 98 ? 4.289 -14.692 3.603 1.00 87.62 98 GLU A CA 1
ATOM 782 C C . GLU A 1 98 ? 5.010 -13.580 4.371 1.00 87.62 98 GLU A C 1
ATOM 784 O O . GLU A 1 98 ? 5.228 -13.702 5.575 1.00 87.62 98 GLU A O 1
ATOM 789 N N . LYS A 1 99 ? 5.361 -12.488 3.682 1.00 85.31 99 LYS A N 1
ATOM 790 C CA . LYS A 1 99 ? 6.020 -11.315 4.278 1.00 85.31 99 LYS A CA 1
ATOM 791 C C . LYS A 1 99 ? 5.051 -10.208 4.696 1.00 85.31 99 LYS A C 1
ATOM 793 O O . LYS A 1 99 ? 5.449 -9.265 5.376 1.00 85.31 99 LYS A O 1
ATOM 798 N N . SER A 1 100 ? 3.785 -10.306 4.299 1.00 88.88 100 SER A N 1
ATOM 799 C CA . SER A 1 100 ? 2.767 -9.313 4.634 1.00 88.88 100 SER A CA 1
ATOM 800 C C . SER A 1 100 ? 2.169 -9.560 6.019 1.00 88.88 100 SER A C 1
ATOM 802 O O . SER A 1 100 ? 1.781 -10.669 6.371 1.00 88.88 100 SER A O 1
ATOM 804 N N . GLU A 1 101 ? 2.001 -8.486 6.785 1.00 89.25 101 GLU A N 1
ATOM 805 C CA . GLU A 1 101 ? 1.338 -8.488 8.088 1.00 89.25 101 GLU A CA 1
ATOM 806 C C . GLU A 1 101 ? 0.052 -7.655 8.042 1.00 89.25 101 GLU A C 1
ATOM 808 O O . GLU A 1 101 ? 0.083 -6.436 7.841 1.00 89.25 101 GLU A O 1
ATOM 813 N N . PHE A 1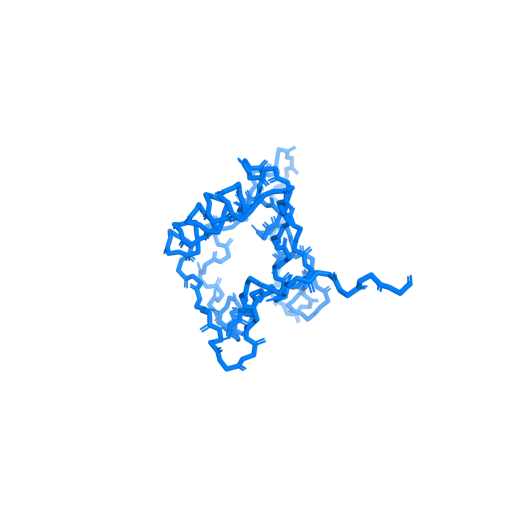 102 ? -1.096 -8.273 8.311 1.00 85.75 102 PHE A N 1
ATOM 814 C CA . PHE A 1 102 ? -2.392 -7.589 8.320 1.00 85.75 102 PHE A CA 1
ATOM 815 C C . PHE A 1 102 ? -2.913 -7.383 9.748 1.00 85.75 102 PHE A C 1
ATOM 817 O O . PHE A 1 102 ? -2.692 -8.213 10.625 1.00 85.75 102 PHE A O 1
ATOM 824 N N . LEU A 1 103 ? -3.626 -6.271 9.975 1.00 80.81 103 LEU A N 1
ATOM 825 C CA . LEU A 1 103 ? -4.360 -5.980 11.220 1.00 80.81 103 LEU A CA 1
ATOM 826 C C . LEU A 1 103 ? -3.530 -6.076 12.516 1.00 80.81 103 LEU A C 1
ATOM 828 O O . LEU A 1 103 ? -4.028 -6.461 13.577 1.00 80.81 103 LEU A O 1
ATOM 832 N N . ARG A 1 104 ? -2.254 -5.690 12.463 1.00 79.94 104 ARG A N 1
ATOM 833 C CA . ARG A 1 104 ? -1.400 -5.653 13.651 1.00 79.94 104 ARG A CA 1
ATOM 834 C C . ARG A 1 104 ? -1.786 -4.477 14.550 1.00 79.94 104 ARG A C 1
ATOM 836 O O . ARG A 1 104 ? -1.692 -3.314 14.158 1.00 79.94 104 ARG A O 1
ATOM 843 N N . LYS A 1 105 ? -2.192 -4.777 15.786 1.00 72.50 105 LYS A N 1
ATOM 844 C CA . LYS A 1 105 ? -2.440 -3.760 16.817 1.00 72.50 105 LYS A CA 1
ATOM 845 C C . LYS A 1 105 ? -1.105 -3.197 17.298 1.00 72.50 105 LYS A C 1
ATOM 847 O O . LYS A 1 105 ? -0.157 -3.946 17.526 1.00 72.50 105 LYS A O 1
ATOM 852 N N . LYS A 1 106 ? -1.019 -1.874 17.447 1.00 61.59 106 LYS A N 1
ATOM 853 C CA . LYS A 1 106 ? 0.166 -1.229 18.019 1.00 61.59 106 LYS A CA 1
ATOM 854 C C . LYS A 1 106 ? 0.274 -1.663 19.485 1.00 61.59 106 LYS A C 1
ATOM 856 O O . LYS A 1 106 ? -0.651 -1.414 20.254 1.00 61.59 106 LYS A O 1
ATOM 861 N N . SER A 1 107 ? 1.365 -2.329 19.857 1.00 50.03 107 SER A N 1
ATOM 862 C CA . SER A 1 107 ? 1.686 -2.600 21.258 1.00 50.03 107 SER A CA 1
ATOM 863 C C . SER A 1 107 ? 1.930 -1.254 21.936 1.00 50.03 107 SER A C 1
ATOM 865 O O . SER A 1 107 ? 2.897 -0.568 21.611 1.00 50.03 107 SER A O 1
ATOM 867 N N . THR A 1 108 ? 1.017 -0.831 22.803 1.00 38.91 108 THR A N 1
ATOM 868 C CA . THR A 1 108 ? 1.256 0.302 23.695 1.00 38.91 108 THR A CA 1
ATOM 869 C C . THR A 1 108 ? 2.307 -0.143 24.711 1.00 38.91 108 THR A C 1
ATOM 871 O O . THR A 1 108 ? 1.996 -0.964 25.573 1.00 38.91 108 THR A O 1
ATOM 874 N N . THR A 1 109 ? 3.534 0.356 24.567 1.00 34.31 109 THR A N 1
ATOM 875 C CA . THR A 1 109 ? 4.538 0.400 25.638 1.00 34.31 109 THR A CA 1
ATOM 876 C C . THR A 1 109 ? 4.649 1.839 26.107 1.00 34.31 109 THR A C 1
ATOM 878 O O . THR A 1 109 ? 4.674 2.726 25.221 1.00 34.31 109 THR A O 1
#

Sequence (109 aa):
MIDISEAYLNLLIDEAKQEMLTINKHRGLFNYTHLNLCVKTAPSIFQQLMDTMLTNIPGTVAYLDEILVVGRTDKEMLQRLDKVMENLIDYGLKINLEKSEFLRKKSTT

Foldseek 3Di:
DWFWPPVLVVVLVPPVCVVVLCPDDPDDDDPDDDDPCSPPVSQVSQLVVVCVLCVPQPQWHDRRRDIDHDDPDPVSSVVSVVSSVVSCVVVVIHTDPVPDDPPDDDPDD

pLDDT: mean 72.26, std 21.43, range [32.19, 95.62]